Protein AF-A0A9N7CTJ7-F1 (afdb_monomer_lite)

Foldseek 3Di:
DDPVVVLVVVLVVVVVVLVVDDLVCLQVLLVLLCVLLVCLVVDDQDDPPDPCNVVNSVSVSSNVVNVSSVCSNCVPDDDDDDPPVCVVVVCVVCVVVVHFDADPVRHGDDDD

Sequence (112 aa):
MNTAARLTGLGAVFTGLLAFVPEQYAFYVAMLIFACSAVSAAIPPPAAHSRWVVAYQIITMIGLNIGWAENHAKPSVSGVRVPLADKPAAKQAVASSGIPVLNKKGKPETPT

pLDDT: mean 85.04, std 10.35, range [46.91, 96.31]

Structure (mmCIF, N/CA/C/O backbone):
data_AF-A0A9N7CTJ7-F1
#
_entry.id   AF-A0A9N7CTJ7-F1
#
loop_
_atom_site.group_PDB
_atom_site.id
_atom_site.type_symbol
_atom_site.label_atom_id
_atom_site.label_alt_id
_atom_site.label_comp_id
_atom_site.label_asym_id
_atom_site.label_entity_id
_atom_site.label_seq_id
_atom_site.pdbx_PDB_ins_code
_atom_site.Cartn_x
_atom_site.Cartn_y
_atom_site.Cartn_z
_atom_site.occupancy
_atom_site.B_iso_or_equiv
_atom_site.auth_seq_id
_atom_site.auth_comp_id
_atom_site.auth_asym_id
_atom_site.auth_atom_id
_atom_site.pdbx_PDB_model_num
ATOM 1 N N . MET A 1 1 ? -2.139 1.091 -29.384 1.00 46.91 1 MET A N 1
ATOM 2 C CA . MET A 1 1 ? -2.481 0.343 -28.150 1.00 46.91 1 MET A CA 1
ATOM 3 C C . MET A 1 1 ? -1.651 0.917 -27.020 1.00 46.91 1 MET A C 1
ATOM 5 O O . MET A 1 1 ? -0.432 0.813 -27.046 1.00 46.91 1 MET A O 1
ATOM 9 N N . ASN A 1 2 ? -2.304 1.635 -26.116 1.00 53.53 2 ASN A N 1
ATOM 10 C CA . ASN A 1 2 ? -1.682 2.702 -25.335 1.00 53.53 2 ASN A CA 1
ATOM 11 C C . ASN A 1 2 ? -0.991 2.104 -24.101 1.00 53.53 2 ASN A C 1
ATOM 13 O O . ASN A 1 2 ? -1.561 1.228 -23.456 1.00 53.53 2 ASN A O 1
ATOM 17 N N . THR A 1 3 ? 0.210 2.565 -23.748 1.00 59.25 3 THR A N 1
ATOM 18 C CA . THR A 1 3 ? 0.993 2.098 -22.581 1.00 59.25 3 THR A CA 1
ATOM 19 C C . THR A 1 3 ? 0.164 2.067 -21.290 1.00 59.25 3 THR A C 1
ATOM 21 O O . THR A 1 3 ? 0.300 1.149 -20.486 1.00 59.25 3 THR A O 1
ATOM 24 N N . ALA A 1 4 ? -0.779 3.004 -21.150 1.00 55.66 4 ALA A N 1
ATOM 25 C CA . ALA A 1 4 ? -1.754 3.051 -20.064 1.00 55.66 4 ALA A CA 1
ATOM 26 C C . ALA A 1 4 ? -2.629 1.784 -19.961 1.00 55.66 4 ALA A C 1
ATOM 28 O O . ALA A 1 4 ? -2.857 1.308 -18.854 1.00 55.66 4 ALA A O 1
ATOM 29 N N . ALA A 1 5 ? -3.061 1.204 -21.089 1.00 60.00 5 ALA A N 1
ATOM 30 C CA . ALA A 1 5 ? -3.870 -0.019 -21.141 1.00 60.00 5 ALA A CA 1
ATOM 31 C C . ALA A 1 5 ? -3.069 -1.269 -20.735 1.00 60.00 5 ALA A C 1
ATOM 33 O O . ALA A 1 5 ? -3.595 -2.176 -20.094 1.00 60.00 5 ALA A O 1
ATOM 34 N N . ARG A 1 6 ? -1.768 -1.310 -21.063 1.00 60.41 6 ARG A N 1
ATOM 35 C CA . ARG A 1 6 ? -0.868 -2.381 -20.599 1.00 60.41 6 ARG A CA 1
ATOM 36 C C . ARG A 1 6 ? -0.613 -2.287 -19.097 1.00 60.41 6 ARG A C 1
ATOM 38 O O . ARG A 1 6 ? -0.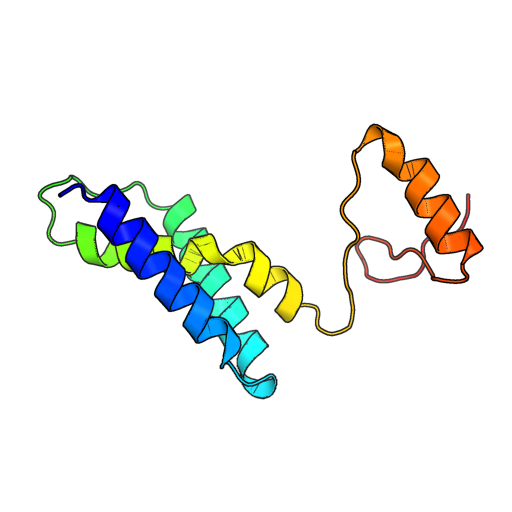614 -3.310 -18.426 1.00 60.41 6 ARG A O 1
ATOM 45 N N . LEU A 1 7 ? -0.440 -1.074 -18.572 1.00 61.25 7 LEU A N 1
ATOM 46 C CA . LEU A 1 7 ? -0.253 -0.839 -17.137 1.00 61.25 7 LEU A CA 1
ATOM 47 C C . LEU A 1 7 ? -1.511 -1.166 -16.323 1.00 61.25 7 LEU A C 1
ATOM 49 O O . LEU A 1 7 ? -1.396 -1.771 -15.263 1.00 61.25 7 LEU A O 1
ATOM 53 N N . THR A 1 8 ? -2.706 -0.846 -16.832 1.00 64.56 8 THR A N 1
ATOM 54 C CA . THR A 1 8 ? -3.972 -1.241 -16.183 1.00 64.56 8 THR A CA 1
ATOM 55 C C . THR A 1 8 ? -4.189 -2.751 -16.226 1.00 64.56 8 THR A C 1
ATOM 57 O O . THR A 1 8 ? -4.544 -3.334 -15.205 1.00 64.56 8 THR A O 1
ATOM 60 N N . GLY A 1 9 ? -3.916 -3.405 -17.361 1.00 72.38 9 GLY A N 1
ATOM 61 C CA . GLY A 1 9 ? -4.014 -4.864 -17.470 1.00 72.38 9 GLY A CA 1
ATOM 62 C C . GLY A 1 9 ? -3.036 -5.603 -16.549 1.00 72.38 9 GLY A C 1
ATOM 63 O O . GLY A 1 9 ? -3.437 -6.509 -15.825 1.00 72.38 9 GLY A O 1
ATOM 64 N N . LEU A 1 10 ? -1.765 -5.188 -16.520 1.00 70.25 10 LEU A N 1
ATOM 65 C CA . LEU A 1 10 ? -0.746 -5.792 -15.651 1.00 70.25 10 LEU A CA 1
ATOM 66 C C . LEU A 1 10 ? -0.991 -5.501 -14.165 1.00 70.25 10 LEU A C 1
ATOM 68 O O . LEU A 1 10 ? -0.780 -6.381 -13.334 1.00 70.25 10 LEU A O 1
ATOM 72 N N . GLY A 1 11 ? -1.472 -4.300 -13.833 1.00 72.88 11 GLY A N 1
ATOM 73 C CA . GLY A 1 11 ? -1.867 -3.953 -12.469 1.00 72.88 11 GLY A CA 1
ATOM 7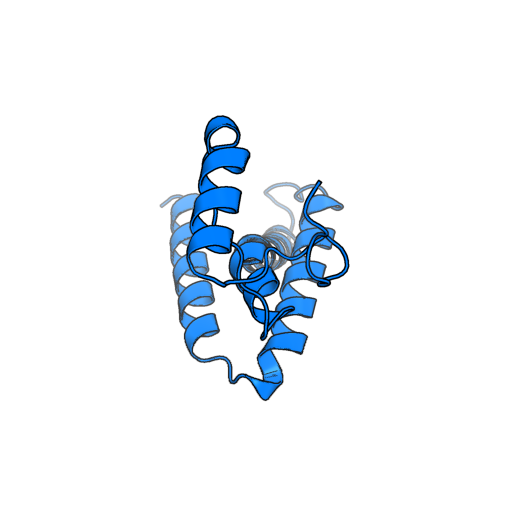4 C C . GLY A 1 11 ? -2.986 -4.856 -11.950 1.00 72.88 11 GLY A C 1
ATOM 75 O O . GLY A 1 11 ? -2.862 -5.404 -10.859 1.00 72.88 11 GLY A O 1
ATOM 76 N N . ALA A 1 12 ? -4.023 -5.096 -12.760 1.00 76.88 12 ALA A N 1
ATOM 77 C CA . ALA A 1 12 ? -5.115 -6.000 -12.397 1.00 76.88 12 ALA A CA 1
ATOM 78 C C . ALA A 1 12 ? -4.635 -7.445 -12.162 1.00 76.88 12 ALA A C 1
ATOM 80 O O . ALA A 1 12 ? -5.090 -8.097 -11.222 1.00 76.88 12 ALA A O 1
ATOM 81 N N . VAL A 1 13 ? -3.679 -7.932 -12.964 1.00 81.00 13 VAL A N 1
ATOM 82 C CA . VAL A 1 13 ? -3.068 -9.259 -12.766 1.00 81.00 13 VAL A CA 1
ATOM 83 C C . VAL A 1 13 ? -2.310 -9.324 -11.442 1.00 81.00 13 VAL A C 1
ATOM 85 O O . VAL A 1 13 ? -2.475 -10.286 -10.696 1.00 81.00 13 VAL A O 1
ATOM 88 N N . PHE A 1 14 ? -1.511 -8.307 -11.116 1.00 83.69 14 PHE A N 1
ATOM 89 C CA . PHE A 1 14 ? -0.764 -8.289 -9.859 1.00 83.69 14 PHE A CA 1
ATOM 90 C C . PHE A 1 14 ? -1.687 -8.217 -8.639 1.00 83.69 14 PHE A C 1
ATOM 92 O O . PHE A 1 14 ? -1.508 -8.989 -7.700 1.00 83.69 14 PHE A O 1
ATOM 99 N N . THR A 1 15 ? -2.725 -7.379 -8.672 1.00 83.94 15 THR A N 1
ATOM 100 C CA . THR A 1 15 ? -3.745 -7.359 -7.613 1.00 83.94 15 THR A CA 1
ATOM 101 C C . THR A 1 15 ? -4.442 -8.719 -7.477 1.00 83.94 15 THR A C 1
ATOM 103 O O . THR A 1 15 ? -4.672 -9.173 -6.359 1.00 83.94 15 THR A O 1
ATOM 106 N N . GLY A 1 16 ? -4.717 -9.412 -8.588 1.00 85.31 16 GLY A N 1
ATOM 107 C CA . GLY A 1 16 ? -5.232 -10.785 -8.568 1.00 85.31 16 GLY A CA 1
ATOM 108 C C . GLY A 1 16 ? -4.266 -11.790 -7.928 1.00 85.31 16 GLY A C 1
ATOM 109 O O . GLY A 1 16 ? -4.697 -12.640 -7.154 1.00 85.31 16 GLY A O 1
ATOM 110 N N . LEU A 1 17 ? -2.958 -11.673 -8.181 1.00 87.75 17 LEU A N 1
ATOM 111 C CA . LEU A 1 17 ? -1.933 -12.520 -7.555 1.00 87.75 17 LEU A CA 1
ATOM 112 C C . LEU A 1 17 ? -1.845 -12.307 -6.039 1.00 87.75 17 LEU A C 1
ATOM 114 O O . LEU A 1 17 ? -1.640 -13.272 -5.304 1.00 87.75 17 LEU A O 1
ATOM 118 N N . LEU A 1 18 ? -2.051 -11.075 -5.563 1.00 88.06 18 LEU A N 1
ATOM 119 C CA . LEU A 1 18 ? -2.059 -10.765 -4.130 1.00 88.06 18 LEU A CA 1
ATOM 120 C C . LEU A 1 18 ? -3.166 -11.506 -3.359 1.00 88.06 18 LEU A C 1
ATOM 122 O O . LEU A 1 18 ? -3.011 -11.735 -2.163 1.00 88.06 18 LEU A O 1
ATOM 126 N N . ALA A 1 19 ? -4.246 -11.932 -4.024 1.00 87.81 19 ALA A N 1
ATOM 127 C CA . ALA A 1 19 ? -5.308 -12.729 -3.402 1.00 87.81 19 ALA A CA 1
ATOM 128 C C . ALA A 1 19 ? -4.877 -14.168 -3.064 1.00 87.81 19 ALA A C 1
ATOM 130 O O . ALA A 1 19 ? -5.492 -14.811 -2.218 1.00 87.81 19 ALA A O 1
ATOM 131 N N . PHE A 1 20 ? -3.821 -14.669 -3.707 1.00 90.19 20 PHE A N 1
ATOM 132 C CA . PHE A 1 20 ? -3.277 -16.00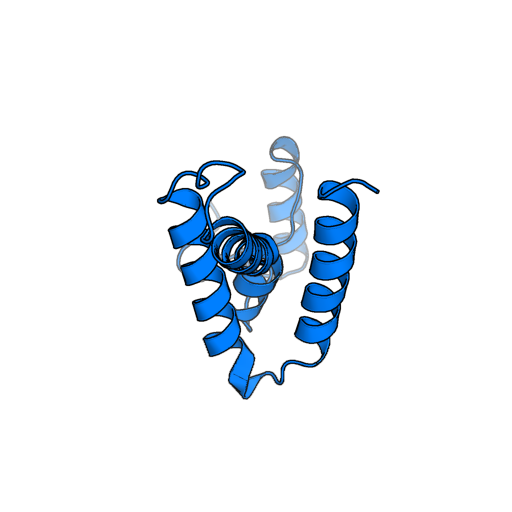7 -3.465 1.00 90.19 20 PHE A CA 1
ATOM 133 C C . PHE A 1 20 ? -2.089 -16.000 -2.502 1.00 90.19 20 PHE A C 1
ATOM 135 O O . PHE A 1 20 ? -1.490 -17.050 -2.274 1.00 90.19 20 PHE A O 1
ATOM 142 N N . VAL A 1 21 ? -1.722 -14.839 -1.949 1.00 88.62 21 VAL A N 1
ATOM 143 C CA . VAL A 1 21 ? -0.619 -14.727 -0.991 1.00 88.62 21 VAL A CA 1
ATOM 144 C C . VAL A 1 21 ? -1.046 -15.353 0.340 1.00 88.62 21 VAL A C 1
ATOM 146 O O . VAL A 1 21 ? -1.992 -14.867 0.961 1.00 88.62 21 VAL A O 1
ATOM 149 N N . PRO A 1 22 ? -0.349 -16.398 0.819 1.00 88.25 22 PRO A N 1
ATOM 150 C CA . PRO A 1 22 ? -0.613 -16.963 2.135 1.00 88.25 22 PRO A CA 1
ATOM 151 C C . PRO A 1 22 ? -0.295 -15.965 3.253 1.00 88.25 22 PRO A C 1
ATOM 153 O O . PRO A 1 22 ? 0.662 -15.191 3.150 1.00 88.25 22 PRO A O 1
ATOM 156 N N . GLU A 1 23 ? -1.041 -16.029 4.356 1.00 84.69 23 GLU A N 1
ATOM 157 C CA . GLU A 1 23 ? -0.911 -15.086 5.475 1.00 84.69 23 GLU A CA 1
ATOM 158 C C . GLU A 1 23 ? 0.509 -15.061 6.064 1.00 84.69 23 GLU A C 1
ATOM 160 O O . GLU A 1 23 ? 1.041 -13.987 6.349 1.00 84.69 23 GLU A O 1
ATOM 165 N N . GLN A 1 24 ? 1.192 -16.212 6.122 1.00 86.88 24 GLN A N 1
ATOM 166 C CA . GLN A 1 24 ? 2.578 -16.299 6.597 1.00 86.88 24 GLN A CA 1
ATOM 167 C C . GLN A 1 24 ? 3.580 -15.474 5.769 1.00 86.88 24 GLN A C 1
ATOM 169 O O . GLN A 1 24 ? 4.664 -15.153 6.256 1.00 86.88 24 GLN A O 1
ATOM 174 N N . TYR A 1 25 ? 3.234 -15.120 4.527 1.00 89.44 25 TYR A N 1
ATOM 175 C CA . TYR A 1 25 ? 4.068 -14.297 3.651 1.00 89.44 25 TYR A CA 1
ATOM 176 C C . TYR A 1 25 ? 3.566 -12.859 3.509 1.00 89.44 25 TYR A C 1
ATOM 178 O O . TYR A 1 25 ? 4.284 -12.018 2.961 1.00 89.44 25 TYR A O 1
ATOM 186 N N . ALA A 1 26 ? 2.374 -12.549 4.023 1.00 89.44 26 ALA A N 1
ATOM 187 C CA . ALA A 1 26 ? 1.720 -11.266 3.802 1.00 89.44 26 ALA A CA 1
ATOM 188 C C . ALA A 1 26 ? 2.563 -10.084 4.308 1.00 89.44 26 ALA A C 1
ATOM 190 O O . ALA A 1 26 ? 2.653 -9.057 3.636 1.00 89.44 26 ALA A O 1
ATOM 191 N N . PHE A 1 27 ? 3.273 -10.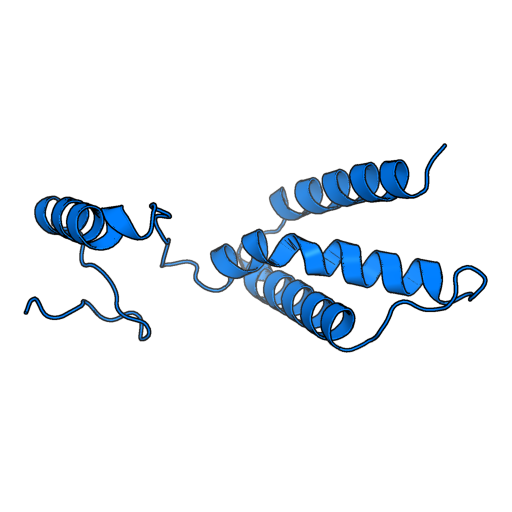260 5.427 1.00 88.81 27 PHE A N 1
ATOM 192 C CA . PHE A 1 27 ? 4.192 -9.251 5.955 1.00 88.81 27 PHE A CA 1
ATOM 193 C C . PHE A 1 27 ? 5.352 -8.936 4.994 1.00 88.81 27 PHE A C 1
ATOM 195 O O . PHE A 1 27 ? 5.635 -7.768 4.725 1.00 88.81 27 PHE A O 1
ATOM 202 N N . TYR A 1 28 ? 6.001 -9.959 4.428 1.00 90.81 28 TYR A N 1
ATOM 203 C CA . TYR A 1 28 ? 7.118 -9.771 3.495 1.00 90.81 28 TYR A CA 1
ATOM 204 C C . TYR A 1 28 ? 6.663 -9.120 2.187 1.00 90.81 28 TYR A C 1
ATOM 206 O O . TYR A 1 28 ? 7.338 -8.233 1.661 1.00 90.81 28 TYR A O 1
ATOM 214 N N . VAL A 1 29 ? 5.492 -9.516 1.685 1.00 93.44 29 VAL A N 1
ATOM 215 C CA . VAL A 1 29 ? 4.898 -8.913 0.486 1.00 93.44 29 VAL A CA 1
ATOM 216 C C . VAL A 1 29 ? 4.507 -7.456 0.751 1.00 93.44 29 VAL A C 1
ATOM 218 O O . VAL A 1 29 ? 4.794 -6.589 -0.075 1.00 93.44 29 VAL A O 1
ATOM 221 N N . ALA A 1 30 ? 3.938 -7.151 1.921 1.00 92.75 30 ALA A N 1
ATOM 222 C CA . ALA A 1 30 ? 3.630 -5.780 2.318 1.00 92.75 30 ALA A CA 1
ATOM 223 C C . ALA A 1 30 ? 4.899 -4.913 2.395 1.00 92.75 30 ALA A C 1
ATOM 225 O O . ALA A 1 30 ? 4.914 -3.802 1.864 1.00 92.75 30 ALA A O 1
ATOM 226 N N . MET A 1 31 ? 5.991 -5.430 2.975 1.00 93.75 31 MET A N 1
ATOM 227 C CA . MET A 1 31 ? 7.288 -4.739 2.992 1.00 93.75 31 MET A CA 1
ATOM 228 C C . MET A 1 31 ? 7.822 -4.452 1.585 1.00 93.75 31 MET A C 1
ATOM 230 O O . MET A 1 31 ? 8.296 -3.343 1.332 1.00 93.75 31 MET A O 1
ATOM 234 N N . LEU A 1 32 ? 7.722 -5.414 0.663 1.00 94.81 32 LEU A N 1
ATOM 235 C CA . LEU A 1 32 ? 8.129 -5.223 -0.731 1.00 94.81 32 LEU A CA 1
ATOM 236 C C . LEU A 1 32 ? 7.315 -4.112 -1.407 1.00 94.81 32 LEU A C 1
ATOM 238 O O . LEU A 1 32 ? 7.891 -3.233 -2.045 1.00 94.81 32 LEU A O 1
ATOM 242 N N . ILE A 1 33 ? 5.991 -4.116 -1.231 1.00 95.06 33 ILE A N 1
ATOM 243 C CA . ILE A 1 33 ? 5.104 -3.083 -1.781 1.00 95.06 33 ILE A CA 1
ATOM 244 C C . ILE A 1 33 ? 5.478 -1.701 -1.236 1.00 95.06 33 ILE A C 1
ATOM 246 O O . ILE A 1 33 ? 5.616 -0.755 -2.017 1.00 95.06 33 ILE A O 1
ATOM 250 N N . PHE A 1 34 ? 5.711 -1.577 0.074 1.00 95.19 34 PHE A N 1
ATOM 251 C CA . PHE A 1 34 ? 6.147 -0.313 0.670 1.00 95.19 34 PHE A CA 1
ATOM 252 C C . PHE A 1 34 ? 7.499 0.150 0.127 1.00 95.19 34 PHE A C 1
ATOM 254 O O . PHE A 1 34 ? 7.643 1.326 -0.213 1.00 95.19 34 PHE A O 1
ATOM 261 N N . ALA A 1 35 ? 8.471 -0.754 -0.013 1.00 96.31 35 ALA A N 1
ATOM 262 C CA . ALA A 1 35 ? 9.773 -0.428 -0.587 1.00 96.31 35 ALA A CA 1
ATOM 263 C C . ALA A 1 35 ? 9.639 0.065 -2.037 1.00 96.31 35 ALA A C 1
ATOM 265 O O . ALA A 1 35 ? 10.160 1.126 -2.381 1.00 96.31 35 ALA A O 1
ATOM 266 N N . CYS A 1 36 ? 8.882 -0.643 -2.878 1.00 95.38 36 CYS A N 1
ATOM 267 C CA . CYS A 1 36 ? 8.633 -0.246 -4.263 1.00 95.38 36 CYS A CA 1
ATOM 268 C C . CYS A 1 36 ? 7.883 1.091 -4.371 1.00 95.38 36 CYS A C 1
ATOM 270 O O . CYS A 1 36 ? 8.192 1.906 -5.247 1.00 95.38 36 CYS A O 1
ATOM 272 N N . SER A 1 37 ? 6.939 1.353 -3.465 1.00 94.00 37 SER A N 1
ATOM 273 C CA . SER A 1 37 ? 6.268 2.650 -3.384 1.00 94.00 37 SER A CA 1
ATOM 274 C C . SER A 1 37 ? 7.240 3.766 -3.012 1.00 94.00 37 SER A C 1
ATOM 276 O O . SER A 1 37 ? 7.232 4.815 -3.652 1.00 94.00 37 SER A O 1
ATOM 278 N N . ALA A 1 38 ? 8.073 3.562 -1.990 1.00 95.75 38 ALA A N 1
ATOM 279 C CA . ALA A 1 38 ? 9.046 4.558 -1.555 1.00 95.75 38 ALA A CA 1
ATOM 280 C C . ALA A 1 38 ? 10.047 4.874 -2.674 1.00 95.75 38 ALA A C 1
ATOM 282 O O . ALA A 1 38 ? 10.309 6.040 -2.957 1.00 95.75 38 ALA A O 1
ATOM 283 N N . VAL A 1 39 ? 10.537 3.843 -3.370 1.00 95.06 39 VAL A N 1
ATOM 284 C CA . VAL A 1 39 ? 11.418 3.995 -4.535 1.00 95.06 39 VAL A CA 1
ATOM 285 C C . VAL A 1 39 ? 10.730 4.786 -5.649 1.00 95.06 39 VAL A C 1
ATOM 287 O O . VAL A 1 39 ? 11.323 5.719 -6.179 1.00 95.06 39 VAL A O 1
ATOM 290 N N . SER A 1 40 ? 9.476 4.467 -5.981 1.00 91.94 40 SER A N 1
ATOM 291 C CA . SER A 1 40 ? 8.741 5.174 -7.044 1.00 91.94 40 SER A CA 1
ATOM 292 C C . SER A 1 40 ? 8.430 6.628 -6.683 1.00 91.94 40 SER A C 1
ATOM 294 O O . SER A 1 40 ? 8.390 7.477 -7.567 1.00 91.94 40 SER A O 1
ATOM 296 N N . ALA A 1 41 ? 8.226 6.925 -5.397 1.00 91.75 41 ALA A N 1
ATOM 297 C CA . ALA A 1 41 ? 8.006 8.284 -4.909 1.00 91.75 41 ALA A CA 1
ATOM 298 C C . ALA A 1 41 ? 9.302 9.112 -4.861 1.00 91.75 41 ALA A C 1
ATOM 300 O O . ALA A 1 41 ? 9.264 10.321 -5.076 1.00 91.75 41 ALA A O 1
ATOM 301 N N . A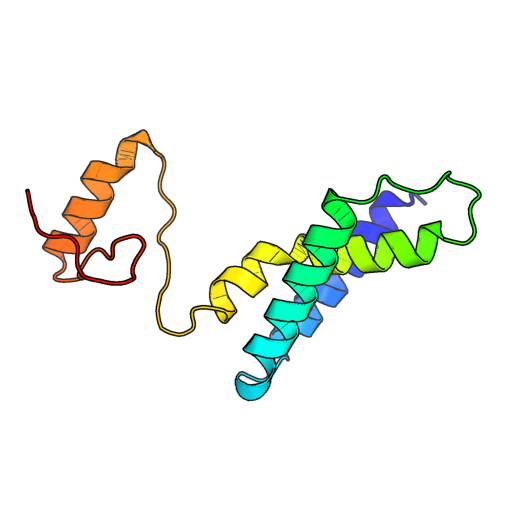LA A 1 42 ? 10.441 8.475 -4.572 1.00 95.12 42 ALA A N 1
ATOM 302 C CA . ALA A 1 42 ? 11.733 9.146 -4.441 1.00 95.12 42 ALA A CA 1
ATOM 303 C C . ALA A 1 42 ? 12.465 9.324 -5.778 1.00 95.12 42 ALA A C 1
ATOM 305 O O . ALA A 1 42 ? 13.222 10.281 -5.943 1.00 95.12 42 ALA A O 1
ATOM 306 N N . ILE A 1 43 ? 12.274 8.400 -6.723 1.00 92.06 43 ILE A N 1
ATOM 307 C CA . ILE A 1 43 ? 12.991 8.390 -7.997 1.00 92.06 43 ILE A CA 1
ATOM 308 C C . ILE A 1 43 ? 12.058 8.885 -9.108 1.00 92.06 43 ILE A C 1
ATOM 310 O O . ILE A 1 43 ? 11.016 8.265 -9.347 1.00 92.06 43 ILE A O 1
ATOM 314 N N . PRO A 1 44 ? 12.418 9.966 -9.826 1.00 88.94 44 PRO A N 1
ATOM 315 C CA . PRO A 1 44 ? 11.629 10.432 -10.954 1.00 88.94 44 PRO A CA 1
ATOM 316 C C . PRO A 1 44 ? 11.633 9.396 -12.089 1.00 88.94 44 PRO A C 1
ATOM 318 O O . PRO A 1 44 ? 12.611 8.660 -12.263 1.00 88.94 44 PRO A O 1
ATOM 321 N N . PRO A 1 45 ? 10.560 9.343 -12.893 1.00 88.81 45 PRO A N 1
ATOM 322 C CA . PRO A 1 45 ? 10.470 8.401 -13.995 1.00 88.81 45 PRO A CA 1
ATOM 323 C C . PRO A 1 45 ? 11.614 8.623 -15.000 1.00 88.81 45 PRO A C 1
ATOM 325 O O . PRO A 1 45 ? 11.916 9.766 -15.357 1.00 88.81 45 PRO A O 1
ATOM 328 N N . PRO A 1 46 ? 12.258 7.547 -15.484 1.00 88.69 46 PRO A N 1
ATOM 329 C CA . PRO A 1 46 ? 13.322 7.655 -16.472 1.00 88.69 46 PRO A CA 1
ATOM 330 C C . PRO A 1 46 ? 12.774 8.146 -17.820 1.00 88.69 46 PRO A C 1
ATOM 332 O O . PRO A 1 46 ? 11.601 7.951 -18.140 1.00 88.69 46 PRO A O 1
ATOM 335 N N . ALA A 1 47 ? 13.640 8.745 -18.644 1.00 89.94 47 ALA A N 1
ATOM 336 C CA . ALA A 1 47 ? 13.278 9.190 -19.991 1.00 89.94 47 ALA A CA 1
ATOM 337 C C . ALA A 1 47 ? 12.637 8.052 -20.810 1.00 89.94 47 ALA A C 1
ATOM 339 O O . ALA A 1 47 ? 13.075 6.907 -20.716 1.00 89.94 47 ALA A O 1
ATOM 340 N N . ALA A 1 48 ? 11.649 8.367 -21.654 1.00 80.00 48 ALA A N 1
ATOM 341 C CA . ALA A 1 48 ? 10.816 7.377 -22.353 1.00 80.00 48 ALA A CA 1
ATOM 342 C C . ALA A 1 48 ? 11.594 6.371 -23.232 1.00 80.00 48 ALA A C 1
ATOM 344 O O . ALA A 1 48 ? 11.108 5.273 -23.486 1.00 80.00 48 ALA A O 1
ATOM 345 N N . HIS A 1 49 ? 12.807 6.723 -23.665 1.00 86.06 49 HIS A N 1
ATOM 346 C CA . HIS A 1 49 ? 13.690 5.870 -24.473 1.00 86.06 49 HIS A CA 1
ATOM 347 C C . HIS A 1 49 ? 14.739 5.110 -23.644 1.00 86.06 49 HIS A C 1
ATOM 349 O O . HIS A 1 49 ? 15.590 4.412 -24.191 1.00 86.06 49 HIS A O 1
ATOM 355 N N . SER A 1 50 ? 14.713 5.255 -22.319 1.00 87.38 50 SER A N 1
ATOM 356 C CA . SER A 1 50 ? 15.645 4.586 -21.420 1.00 87.38 50 SER A CA 1
ATOM 357 C C . SER A 1 50 ? 15.300 3.107 -21.274 1.00 87.38 50 SER A C 1
ATOM 359 O O . SER A 1 50 ? 14.150 2.736 -21.038 1.00 87.38 50 SER A O 1
ATOM 361 N N . ARG A 1 51 ? 16.329 2.252 -21.285 1.00 89.06 51 ARG A N 1
ATOM 362 C CA . ARG A 1 51 ? 16.203 0.818 -20.962 1.00 89.06 51 ARG A CA 1
ATOM 363 C C . ARG A 1 51 ? 15.598 0.550 -19.576 1.00 89.06 51 ARG A C 1
ATOM 365 O O . ARG A 1 51 ? 15.094 -0.538 -19.326 1.00 89.06 51 ARG A O 1
ATOM 372 N N . TRP A 1 52 ? 15.629 1.540 -18.683 1.00 88.75 52 TRP A N 1
ATOM 373 C CA . TRP A 1 52 ? 15.113 1.443 -17.317 1.00 88.75 52 TRP A CA 1
ATOM 374 C C . TRP A 1 52 ? 13.606 1.692 -17.196 1.00 88.75 52 TRP A C 1
ATOM 376 O O . TRP A 1 52 ? 13.053 1.467 -16.123 1.00 88.75 52 TRP A O 1
ATOM 386 N N . VAL A 1 53 ? 12.927 2.122 -18.268 1.00 90.06 53 VAL A N 1
ATOM 387 C CA . VAL A 1 53 ? 11.479 2.403 -18.246 1.00 90.06 53 VAL A CA 1
ATOM 388 C C . VAL A 1 53 ? 10.676 1.181 -17.807 1.00 90.06 53 VAL A C 1
ATOM 390 O O . VAL A 1 53 ? 9.786 1.309 -16.973 1.00 90.06 53 VAL A O 1
ATOM 393 N N . VAL A 1 54 ? 11.016 -0.008 -18.310 1.00 88.56 54 VAL A N 1
ATOM 394 C CA . VAL A 1 54 ? 10.297 -1.246 -17.967 1.00 88.56 54 VAL A CA 1
ATOM 395 C C . VAL A 1 54 ? 10.501 -1.615 -16.497 1.00 88.56 54 VAL A C 1
ATOM 397 O O . VAL A 1 54 ? 9.539 -1.924 -15.801 1.00 88.56 54 VAL A O 1
ATOM 400 N N . ALA A 1 55 ? 11.738 -1.530 -16.000 1.00 90.69 55 ALA A N 1
ATOM 401 C CA . ALA A 1 55 ? 12.037 -1.805 -14.597 1.00 90.69 55 ALA A CA 1
ATOM 402 C C . ALA A 1 55 ? 11.299 -0.828 -13.668 1.00 90.69 55 ALA A C 1
ATOM 404 O O . ALA A 1 55 ? 10.658 -1.254 -12.710 1.00 90.69 55 ALA A O 1
ATOM 405 N N . TYR A 1 56 ? 11.320 0.467 -13.995 1.00 91.00 56 TYR A N 1
ATOM 406 C CA . TYR A 1 56 ? 10.596 1.486 -13.239 1.00 91.00 56 TYR A CA 1
ATOM 407 C C . TYR A 1 56 ? 9.085 1.222 -13.230 1.00 91.00 56 TYR A C 1
ATOM 409 O O . TYR A 1 56 ? 8.464 1.260 -12.174 1.00 91.00 56 TYR A O 1
ATOM 417 N N . GLN A 1 57 ? 8.496 0.861 -14.374 1.00 89.69 57 GLN A N 1
ATOM 418 C CA . GLN A 1 57 ? 7.074 0.516 -14.465 1.00 89.69 57 GLN A CA 1
ATOM 419 C C . GLN A 1 57 ? 6.691 -0.675 -13.582 1.00 89.69 57 GLN A C 1
ATOM 421 O O . GLN A 1 57 ? 5.632 -0.638 -12.960 1.00 89.69 57 GLN A O 1
ATOM 426 N N . ILE A 1 58 ? 7.536 -1.707 -13.498 1.00 90.88 58 ILE A N 1
ATOM 427 C CA . ILE A 1 58 ? 7.299 -2.856 -12.612 1.00 90.88 58 ILE A CA 1
ATOM 428 C C . ILE A 1 58 ? 7.316 -2.408 -11.147 1.00 90.88 58 ILE A C 1
ATOM 430 O O . ILE A 1 58 ? 6.393 -2.731 -10.403 1.00 90.88 58 ILE A O 1
ATOM 434 N N . ILE A 1 59 ? 8.321 -1.623 -10.745 1.00 92.69 59 ILE A N 1
ATOM 435 C CA . ILE A 1 59 ? 8.433 -1.090 -9.378 1.00 92.69 59 ILE A CA 1
ATOM 436 C C . ILE A 1 59 ? 7.201 -0.243 -9.038 1.00 92.69 59 ILE A C 1
ATOM 438 O O . ILE A 1 59 ? 6.584 -0.450 -7.996 1.00 92.69 59 ILE A O 1
ATOM 442 N N . THR A 1 60 ? 6.801 0.672 -9.920 1.00 91.31 60 THR A N 1
ATOM 443 C CA . THR A 1 60 ? 5.620 1.516 -9.700 1.00 91.31 60 THR A CA 1
ATOM 444 C C . THR A 1 60 ? 4.343 0.692 -9.639 1.00 91.31 60 THR A C 1
ATOM 446 O O . THR A 1 60 ? 3.522 0.915 -8.757 1.00 91.31 60 THR A O 1
ATOM 449 N N . MET A 1 61 ? 4.183 -0.299 -10.515 1.00 90.94 61 MET A N 1
ATOM 450 C CA . MET A 1 61 ? 3.019 -1.182 -10.505 1.00 90.94 61 MET A CA 1
ATOM 451 C C . MET A 1 61 ? 2.898 -1.941 -9.176 1.00 90.94 61 MET A C 1
ATOM 453 O O . MET A 1 61 ? 1.820 -1.950 -8.583 1.00 90.94 61 MET A O 1
ATOM 457 N N . ILE A 1 62 ? 4.001 -2.483 -8.653 1.00 92.88 62 ILE A N 1
ATOM 458 C CA . ILE A 1 62 ? 4.023 -3.118 -7.328 1.00 92.88 62 ILE A CA 1
ATOM 459 C C . ILE A 1 62 ? 3.671 -2.086 -6.246 1.00 92.88 62 ILE A C 1
ATOM 461 O O . ILE A 1 62 ? 2.776 -2.319 -5.432 1.00 92.88 62 ILE A O 1
ATOM 465 N N . GLY A 1 63 ? 4.320 -0.918 -6.271 1.00 90.94 63 GLY A N 1
ATOM 466 C CA . GLY A 1 63 ? 4.130 0.154 -5.292 1.00 90.94 63 GLY A CA 1
ATOM 467 C C . GLY A 1 63 ? 2.710 0.729 -5.247 1.00 90.94 63 GLY A C 1
ATOM 468 O O . GLY A 1 63 ? 2.262 1.152 -4.189 1.00 90.94 63 GLY A O 1
ATOM 469 N N . LEU A 1 64 ? 1.951 0.688 -6.345 1.00 91.56 64 LEU A N 1
ATOM 470 C CA . LEU A 1 64 ? 0.558 1.158 -6.379 1.00 91.56 64 LEU A CA 1
ATOM 471 C C . LEU A 1 64 ? -0.407 0.306 -5.533 1.00 91.56 64 LEU A C 1
ATOM 473 O O . LEU A 1 64 ? -1.546 0.713 -5.310 1.00 91.56 64 LEU A O 1
ATOM 477 N N . ASN A 1 65 ? 0.040 -0.837 -5.008 1.00 92.19 65 ASN A N 1
ATOM 478 C CA . ASN A 1 65 ? -0.771 -1.730 -4.178 1.00 92.19 65 ASN A CA 1
ATOM 479 C C . ASN A 1 65 ? -0.643 -1.445 -2.665 1.00 92.19 65 ASN A C 1
ATOM 481 O O . ASN A 1 65 ? -0.938 -2.320 -1.849 1.00 92.19 65 ASN A O 1
ATOM 485 N N . ILE A 1 66 ? -0.245 -0.227 -2.260 1.00 89.88 66 ILE A N 1
ATOM 486 C CA . ILE A 1 66 ? -0.121 0.184 -0.842 1.00 89.88 66 ILE A CA 1
ATOM 487 C C . ILE A 1 66 ? -1.366 -0.150 -0.018 1.00 89.88 66 ILE A C 1
ATOM 489 O O . ILE A 1 66 ? -1.232 -0.597 1.113 1.00 89.88 66 ILE A O 1
ATOM 493 N N . GLY A 1 67 ? -2.573 0.021 -0.567 1.00 87.19 67 GLY A N 1
ATOM 494 C CA . GLY A 1 67 ? -3.805 -0.262 0.177 1.00 87.19 67 GLY A CA 1
ATOM 495 C C . GLY A 1 67 ? -3.922 -1.726 0.620 1.00 87.19 67 GLY A C 1
ATOM 496 O O . GLY A 1 67 ? -4.397 -2.001 1.718 1.00 87.19 67 GLY A O 1
ATOM 497 N N . TRP A 1 68 ? -3.434 -2.668 -0.195 1.00 90.44 68 TRP A N 1
ATOM 498 C CA . TRP A 1 68 ? -3.343 -4.072 0.206 1.00 90.44 68 TRP A CA 1
ATOM 499 C C . TRP A 1 68 ? -2.293 -4.255 1.311 1.00 90.44 68 TRP A C 1
ATOM 501 O O . TRP A 1 68 ? -2.564 -4.922 2.310 1.00 90.44 68 TRP A O 1
ATOM 511 N N . ALA A 1 69 ? -1.126 -3.617 1.166 1.00 90.75 69 ALA A N 1
ATOM 512 C CA . ALA A 1 69 ? -0.027 -3.709 2.128 1.00 90.75 69 ALA A CA 1
ATOM 513 C C . ALA A 1 69 ? -0.381 -3.118 3.502 1.00 90.75 69 ALA A C 1
ATOM 515 O O . ALA A 1 69 ? -0.044 -3.713 4.522 1.00 90.75 69 ALA A O 1
ATOM 516 N N . GLU A 1 70 ? -1.095 -1.991 3.555 1.00 87.38 70 GLU A N 1
ATOM 517 C CA . GLU A 1 70 ? -1.561 -1.371 4.802 1.00 87.38 70 GLU A CA 1
ATOM 518 C C . GLU A 1 70 ? -2.470 -2.306 5.604 1.00 87.38 70 GLU A C 1
ATOM 520 O O . GLU A 1 70 ? -2.294 -2.435 6.818 1.00 87.38 70 GLU A O 1
ATOM 525 N N . ASN A 1 71 ? -3.394 -2.987 4.923 1.00 86.06 71 ASN A N 1
ATOM 526 C CA . ASN A 1 71 ? -4.321 -3.923 5.558 1.00 86.06 71 ASN A CA 1
ATOM 527 C C . ASN A 1 71 ? -3.591 -5.157 6.109 1.00 86.06 71 ASN A C 1
ATOM 529 O O . ASN A 1 71 ? -3.877 -5.603 7.216 1.00 86.06 71 ASN A O 1
ATOM 533 N N . HIS A 1 72 ? -2.612 -5.684 5.372 1.00 86.50 72 HIS A N 1
ATOM 534 C CA . HIS A 1 72 ? -1.900 -6.904 5.764 1.00 86.50 72 HIS A CA 1
ATOM 535 C C . HIS A 1 72 ? -0.731 -6.657 6.725 1.00 86.50 72 HIS A C 1
ATOM 537 O O . HIS A 1 72 ? -0.328 -7.561 7.452 1.00 86.50 72 HIS A O 1
ATOM 543 N N . ALA A 1 73 ? -0.201 -5.433 6.793 1.00 81.44 73 ALA A N 1
ATOM 544 C CA . ALA A 1 73 ? 0.804 -5.056 7.786 1.00 81.44 73 ALA A CA 1
ATOM 545 C C . ALA A 1 73 ? 0.220 -4.914 9.205 1.00 81.44 73 ALA A C 1
ATOM 547 O O . ALA A 1 73 ? 0.971 -4.864 10.182 1.00 81.44 73 ALA A O 1
ATOM 548 N N . LYS A 1 74 ? -1.111 -4.828 9.335 1.00 75.44 74 LYS A N 1
ATOM 549 C CA . LYS A 1 74 ? -1.833 -4.730 10.611 1.00 75.44 74 LYS A CA 1
ATOM 550 C C . LYS A 1 74 ? -2.940 -5.793 10.686 1.00 75.44 74 LYS A C 1
ATOM 552 O O . LYS A 1 74 ? -4.112 -5.435 10.723 1.00 75.44 74 LYS A O 1
ATOM 557 N N . PRO A 1 75 ? -2.594 -7.090 10.762 1.00 69.00 75 PRO A N 1
ATOM 558 C CA . PRO A 1 75 ? -3.562 -8.181 10.608 1.00 69.00 75 PRO A CA 1
ATOM 559 C C . PRO A 1 75 ? -4.708 -8.170 11.638 1.00 69.00 75 PRO A C 1
ATOM 561 O O . PRO A 1 75 ? -5.783 -8.685 11.364 1.00 69.00 75 PRO A O 1
ATOM 564 N N . SER A 1 76 ? -4.523 -7.543 12.806 1.00 75.06 76 SER A N 1
ATOM 565 C CA . SER A 1 76 ? -5.543 -7.453 13.862 1.00 75.06 76 SER A CA 1
ATOM 566 C C . SER A 1 76 ? -6.316 -6.128 13.908 1.00 75.06 76 SER A C 1
ATOM 568 O O . SER A 1 76 ? -7.136 -5.940 14.808 1.00 75.06 76 SER A O 1
ATOM 570 N N . VAL A 1 77 ? -6.062 -5.188 12.989 1.00 77.06 77 VAL A N 1
ATOM 571 C CA . VAL A 1 77 ? -6.685 -3.855 13.010 1.00 77.06 77 VAL A CA 1
ATOM 572 C C . VAL A 1 77 ? -7.184 -3.476 11.623 1.00 77.06 77 VAL A C 1
ATOM 574 O O . VAL A 1 77 ? -6.409 -3.382 10.679 1.00 77.06 77 VAL A O 1
ATOM 577 N N . SER A 1 78 ? -8.475 -3.160 11.527 1.00 76.56 78 SER A N 1
ATOM 578 C CA . SER A 1 78 ? -9.096 -2.625 10.315 1.00 76.56 78 SER A CA 1
ATOM 579 C C . SER A 1 78 ? -9.576 -1.192 10.537 1.00 76.56 78 SER A C 1
ATOM 581 O O . SER A 1 78 ? -9.998 -0.823 11.635 1.00 76.56 78 SER A O 1
ATOM 583 N N . GLY A 1 79 ? -9.484 -0.366 9.495 1.00 80.75 79 GLY A N 1
ATOM 584 C CA . GLY A 1 79 ? -9.931 1.023 9.512 1.00 80.75 79 GLY A CA 1
ATOM 585 C C . GLY A 1 79 ? -11.235 1.204 8.740 1.00 80.75 79 GLY A C 1
ATOM 586 O O . GLY A 1 79 ? -11.315 0.848 7.567 1.00 80.75 79 GLY A O 1
ATOM 587 N N . VAL A 1 80 ? -12.234 1.831 9.363 1.00 83.44 80 VAL A N 1
ATOM 588 C CA . VAL A 1 80 ? -13.458 2.265 8.672 1.00 83.44 80 VAL A CA 1
ATOM 589 C C . VAL A 1 80 ? -13.214 3.645 8.064 1.00 83.44 80 VAL A C 1
ATOM 591 O O . VAL A 1 80 ? -12.953 4.613 8.782 1.00 83.44 80 VAL A O 1
ATOM 594 N N . ARG A 1 81 ? -13.275 3.751 6.732 1.00 84.81 81 ARG A N 1
ATOM 595 C CA . ARG A 1 81 ? -13.160 5.040 6.035 1.00 84.81 81 ARG A CA 1
ATOM 596 C C . ARG A 1 81 ? -14.522 5.727 5.989 1.00 84.81 81 ARG A C 1
ATOM 598 O O . ARG A 1 81 ? -15.474 5.172 5.457 1.00 84.81 81 ARG A O 1
ATOM 605 N N . VAL A 1 82 ? -14.581 6.946 6.515 1.00 90.88 82 VAL A N 1
ATOM 606 C CA . VAL A 1 82 ? -15.757 7.828 6.490 1.00 90.88 82 VAL A CA 1
ATOM 607 C C . VAL A 1 82 ? -15.337 9.230 6.042 1.00 90.88 82 VAL A C 1
ATOM 609 O O . VAL A 1 82 ? -14.158 9.576 6.199 1.00 90.88 82 VAL A O 1
ATOM 612 N N . PRO A 1 83 ? -16.253 10.054 5.498 1.00 94.69 83 PRO A N 1
ATOM 613 C CA . PRO A 1 83 ? -15.979 11.467 5.265 1.00 94.69 83 PRO A CA 1
ATOM 614 C C . PRO A 1 83 ? -15.457 12.150 6.533 1.00 94.69 83 PRO A C 1
ATOM 616 O O . PRO A 1 83 ? -15.871 11.833 7.648 1.00 94.69 83 PRO A O 1
ATOM 619 N N . LEU A 1 84 ? -14.540 13.109 6.373 1.00 90.38 84 LEU A N 1
ATOM 620 C CA . LEU A 1 84 ? -13.926 13.795 7.518 1.00 90.38 84 LEU A CA 1
ATOM 621 C C . LEU A 1 84 ? -14.962 14.497 8.405 1.00 90.38 84 LEU A C 1
ATOM 623 O O . LEU A 1 84 ? -14.790 14.517 9.623 1.00 90.38 84 LEU A O 1
ATOM 627 N N . ALA A 1 85 ? -16.033 15.019 7.800 1.00 94.00 85 ALA A N 1
ATOM 628 C CA . ALA A 1 85 ? -17.159 15.629 8.504 1.00 94.00 85 ALA A CA 1
ATOM 629 C C . ALA A 1 85 ? -17.900 14.630 9.412 1.00 94.00 85 ALA A C 1
ATOM 631 O O . ALA A 1 85 ? -18.326 14.995 10.504 1.00 94.00 85 ALA A O 1
ATOM 632 N N . ASP A 1 86 ? -17.968 13.360 9.008 1.00 94.12 86 ASP A N 1
ATOM 633 C CA . ASP A 1 86 ? -18.709 12.309 9.712 1.00 94.12 86 ASP A CA 1
ATOM 634 C C . ASP A 1 86 ? -17.850 11.570 10.741 1.00 94.12 86 ASP A C 1
ATOM 636 O O . ASP A 1 86 ? -18.343 10.722 11.481 1.00 94.12 86 ASP A O 1
ATOM 640 N N . LYS A 1 87 ? -16.555 11.891 10.833 1.00 90.38 87 LYS A N 1
ATOM 641 C CA . LYS A 1 87 ? -15.624 11.288 11.793 1.00 90.38 87 LYS A CA 1
ATOM 642 C C . LYS A 1 87 ? -16.149 11.246 13.242 1.00 90.38 87 LYS A C 1
ATOM 644 O O . LYS A 1 87 ? -16.021 10.180 13.848 1.00 90.38 87 LYS A O 1
ATOM 649 N N . PRO A 1 88 ? -16.700 12.327 13.836 1.00 90.44 88 PRO A N 1
ATOM 650 C CA . PRO A 1 88 ? -17.241 12.262 15.196 1.00 90.44 88 PRO A CA 1
ATOM 651 C C . PRO A 1 88 ? -18.445 11.315 15.297 1.00 90.44 88 PRO A C 1
ATOM 653 O O . PRO A 1 88 ? -18.476 10.477 16.195 1.00 90.44 88 PRO A O 1
ATOM 656 N N . ALA A 1 89 ? -19.375 11.378 14.340 1.00 91.44 89 ALA A N 1
ATOM 657 C CA . ALA A 1 89 ? -20.552 10.510 14.308 1.00 91.44 89 ALA A CA 1
ATOM 658 C C . ALA A 1 89 ? -20.170 9.029 14.139 1.00 91.44 89 ALA A C 1
ATOM 660 O O . ALA A 1 89 ? -20.690 8.164 14.839 1.00 91.44 89 ALA A O 1
ATOM 661 N N . ALA A 1 90 ? -19.199 8.731 13.274 1.00 91.12 90 ALA A N 1
ATOM 662 C CA . ALA A 1 90 ? -18.694 7.380 13.058 1.00 91.12 90 ALA A CA 1
ATOM 663 C C . ALA A 1 90 ? -18.007 6.812 14.307 1.00 91.12 90 ALA A C 1
ATOM 665 O O . ALA A 1 90 ? -18.252 5.667 14.678 1.00 91.12 90 ALA A O 1
ATOM 666 N N . LYS A 1 91 ? -17.183 7.615 14.996 1.00 90.38 91 LYS A N 1
ATOM 667 C CA . LYS A 1 91 ? -16.577 7.205 16.272 1.00 90.38 91 LYS A CA 1
ATOM 668 C C . LYS A 1 91 ? -17.641 6.896 17.320 1.00 90.38 91 LYS A C 1
ATOM 670 O O . LYS A 1 91 ? -17.539 5.877 17.995 1.00 90.38 91 LYS A O 1
ATOM 675 N N . GLN A 1 92 ? -18.659 7.748 17.425 1.00 89.19 92 GLN A N 1
ATOM 676 C CA . GLN A 1 92 ? -19.763 7.551 18.358 1.00 89.19 92 GLN A CA 1
ATOM 677 C C . GLN A 1 92 ? -20.565 6.283 18.036 1.00 89.19 92 GLN A C 1
ATOM 679 O O . GLN A 1 92 ? -20.881 5.537 18.954 1.00 89.19 92 GLN A O 1
ATOM 684 N N . ALA A 1 93 ? -20.834 6.000 16.758 1.00 90.56 93 ALA A N 1
ATOM 685 C CA . ALA A 1 93 ? -21.544 4.794 16.323 1.00 90.56 93 ALA A CA 1
ATOM 686 C C . ALA A 1 93 ? -20.752 3.495 16.582 1.00 90.56 93 ALA A C 1
ATOM 688 O O . ALA A 1 93 ? -21.314 2.472 16.976 1.00 90.56 93 ALA A O 1
ATOM 689 N N . VAL A 1 94 ? -19.431 3.524 16.385 1.00 90.44 94 VAL A N 1
ATOM 690 C CA . VAL A 1 94 ? -18.552 2.381 16.688 1.00 90.44 94 VAL A CA 1
ATOM 691 C C . VAL A 1 94 ? -18.473 2.162 18.204 1.00 90.44 94 VAL A C 1
ATOM 693 O O . VAL A 1 94 ? -18.618 1.033 18.671 1.00 90.44 94 VAL A O 1
ATOM 696 N N . ALA A 1 95 ? -18.341 3.243 18.979 1.00 89.12 95 ALA A N 1
ATOM 697 C CA . ALA A 1 95 ? -18.321 3.186 20.438 1.00 89.12 95 ALA A CA 1
ATOM 698 C C . ALA A 1 95 ? -19.662 2.719 21.033 1.00 89.12 95 ALA A C 1
ATOM 700 O O . ALA A 1 95 ? -19.663 1.901 21.951 1.00 89.12 95 ALA A O 1
ATOM 701 N N . SER A 1 96 ? -20.801 3.176 20.498 1.00 89.31 96 SER A N 1
ATOM 702 C CA . SER A 1 96 ? -22.133 2.727 20.935 1.00 89.31 96 SER A CA 1
ATOM 703 C C . SER A 1 96 ? -22.391 1.252 20.622 1.00 89.31 96 SER A C 1
ATOM 705 O O . SER A 1 96 ? -23.181 0.611 21.308 1.00 89.31 96 SER A O 1
ATOM 707 N N . SER A 1 97 ? -21.677 0.697 19.640 1.00 90.31 97 SER A N 1
ATOM 708 C CA . SER A 1 97 ? -21.672 -0.736 19.322 1.00 90.31 97 SER A CA 1
ATOM 709 C C . SER A 1 97 ? -20.721 -1.551 20.215 1.00 90.31 97 SER A C 1
ATOM 711 O O . SER A 1 97 ? -20.535 -2.743 19.983 1.00 90.31 97 SER A O 1
ATOM 713 N N . GLY A 1 98 ? -20.087 -0.929 21.217 1.00 88.62 98 GLY A N 1
ATOM 714 C CA . GLY A 1 98 ? -19.152 -1.585 22.138 1.00 88.62 98 GLY A CA 1
ATOM 715 C C . GLY A 1 98 ? -17.771 -1.877 21.543 1.00 88.62 98 GLY A C 1
ATOM 716 O O . GLY A 1 98 ? -16.977 -2.588 22.159 1.00 88.62 98 GLY A O 1
ATOM 717 N N . ILE A 1 99 ? -17.462 -1.344 20.357 1.00 89.00 99 ILE A N 1
ATOM 718 C CA . ILE A 1 99 ? -16.179 -1.557 19.685 1.00 89.00 99 ILE A CA 1
ATOM 719 C C . ILE A 1 99 ? -15.221 -0.422 20.087 1.00 89.00 99 ILE A C 1
ATOM 721 O O . ILE A 1 99 ? -15.542 0.754 19.885 1.00 89.00 99 ILE A O 1
ATOM 725 N N . PRO A 1 100 ? -14.032 -0.723 20.641 1.00 87.56 100 PRO A N 1
ATOM 726 C CA . PRO A 1 100 ? -13.086 0.311 21.039 1.00 87.56 100 PRO A CA 1
ATOM 727 C C . PRO A 1 100 ? -12.490 1.007 19.810 1.00 87.56 100 PRO A C 1
ATOM 729 O O . PRO A 1 100 ? -11.858 0.380 18.960 1.00 87.56 100 PRO A O 1
ATOM 732 N N . VAL A 1 101 ? -12.635 2.332 19.742 1.00 87.62 101 VAL A N 1
ATOM 733 C CA . VAL A 1 101 ? -11.933 3.154 18.748 1.00 87.62 101 VAL A CA 1
ATOM 734 C C . VAL A 1 101 ? -10.455 3.202 19.126 1.00 87.62 101 VAL A C 1
ATOM 736 O O . VAL A 1 101 ? -10.111 3.607 20.232 1.00 87.62 101 VAL A O 1
ATOM 739 N N . LEU A 1 102 ? -9.567 2.780 18.225 1.00 87.69 102 LEU A N 1
ATOM 740 C CA . LEU A 1 102 ? -8.128 2.751 18.489 1.00 87.69 102 LEU A CA 1
ATOM 741 C C . LEU A 1 102 ? -7.451 4.072 18.100 1.00 87.69 102 LEU A C 1
ATOM 743 O O . LEU A 1 102 ? -7.726 4.656 17.052 1.00 87.69 102 LEU A O 1
ATOM 747 N N . ASN A 1 103 ? -6.500 4.514 18.920 1.00 87.75 103 ASN A N 1
ATOM 748 C CA . ASN A 1 103 ? -5.615 5.633 18.614 1.00 87.75 103 ASN A CA 1
ATOM 749 C C . ASN A 1 103 ? -4.458 5.205 17.686 1.00 87.75 103 ASN A C 1
ATOM 751 O O . ASN A 1 103 ? -4.285 4.035 17.350 1.00 87.75 103 ASN A O 1
ATOM 755 N N . LYS A 1 104 ? -3.583 6.154 17.320 1.00 82.06 104 LYS A N 1
ATOM 756 C CA . LYS A 1 104 ? -2.401 5.899 16.465 1.00 82.06 104 LYS A CA 1
ATOM 757 C C . LYS A 1 104 ? -1.434 4.835 17.013 1.00 82.06 104 LYS A C 1
ATOM 759 O O . LYS A 1 104 ? -0.655 4.277 16.248 1.00 82.06 104 LYS A O 1
ATOM 764 N N . LYS A 1 105 ? -1.461 4.576 18.325 1.00 82.25 105 LYS A N 1
ATOM 765 C CA . LYS A 1 105 ? -0.645 3.560 19.009 1.00 82.25 105 LYS A CA 1
ATOM 766 C C . LYS A 1 105 ? -1.357 2.202 19.100 1.00 82.25 105 LYS A C 1
ATOM 768 O O . LYS A 1 105 ? -0.841 1.309 19.761 1.00 82.25 105 LYS A O 1
ATOM 773 N N . GLY A 1 106 ? -2.539 2.055 18.495 1.00 80.06 106 GLY A N 1
ATOM 774 C CA . GLY A 1 106 ? -3.347 0.837 18.565 1.00 80.06 106 GLY A CA 1
ATOM 775 C C . GLY A 1 106 ? -3.988 0.591 19.933 1.00 80.06 106 GLY A C 1
AT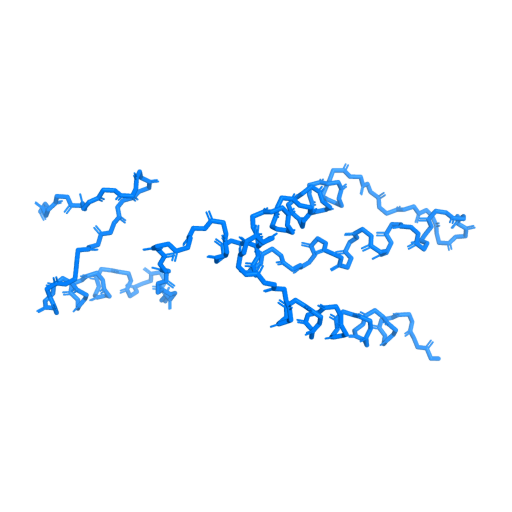OM 776 O O . GLY A 1 106 ? -4.421 -0.522 20.200 1.00 80.06 106 GLY A O 1
ATOM 777 N N . LYS A 1 107 ? -4.033 1.598 20.816 1.00 85.81 107 LYS A N 1
ATOM 778 C CA . LYS A 1 107 ? -4.702 1.496 22.124 1.00 85.81 107 LYS A CA 1
ATOM 779 C C . LYS A 1 107 ? -6.104 2.103 22.053 1.00 85.81 107 LYS A C 1
ATOM 781 O O . LYS A 1 107 ? -6.269 3.046 21.278 1.00 85.81 107 LYS A O 1
ATOM 786 N N . PRO A 1 108 ? -7.069 1.644 22.868 1.00 86.00 108 PRO A N 1
ATOM 787 C CA . PRO A 1 108 ? -8.368 2.302 22.977 1.00 86.00 108 PRO A CA 1
ATOM 788 C C . PRO A 1 108 ? -8.199 3.803 23.248 1.00 86.00 108 PRO A C 1
ATOM 790 O O . PRO A 1 108 ? -7.378 4.202 24.080 1.00 86.00 108 PRO A O 1
ATOM 793 N N . GLU A 1 109 ? -8.914 4.638 22.500 1.00 82.19 109 GLU A N 1
ATOM 794 C CA . GLU A 1 109 ? -9.040 6.062 22.791 1.00 82.19 109 GLU A CA 1
ATOM 795 C C . GLU A 1 109 ? -9.797 6.227 24.112 1.00 82.19 109 GLU A C 1
ATOM 797 O O . GLU A 1 109 ? -10.857 5.635 24.313 1.00 82.19 109 GLU A O 1
ATOM 802 N N . THR A 1 110 ? -9.243 7.027 25.023 1.00 71.56 110 THR A N 1
ATOM 803 C CA . THR A 1 110 ? -9.958 7.429 26.233 1.00 71.56 110 THR A CA 1
ATOM 804 C C . THR A 1 110 ? -11.102 8.354 25.816 1.00 71.56 110 THR A C 1
ATOM 806 O O . THR A 1 110 ? -10.826 9.328 25.109 1.00 71.56 110 THR A O 1
ATOM 809 N N . PRO A 1 111 ? -12.358 8.084 26.216 1.00 60.19 111 PRO A N 1
ATOM 810 C CA . PRO A 1 111 ? -13.445 9.018 25.972 1.00 60.19 111 PRO A CA 1
ATOM 811 C C . PRO A 1 111 ? -13.137 10.327 26.711 1.00 60.19 111 PRO A C 1
ATOM 813 O O . PRO A 1 111 ? -12.943 10.313 27.927 1.00 60.19 111 PRO A O 1
ATOM 816 N N . THR A 1 112 ? -13.025 11.426 25.967 1.00 55.19 112 THR A N 1
ATOM 817 C CA . THR A 1 112 ? -13.078 12.802 26.491 1.00 55.19 112 THR A CA 1
ATOM 818 C C . THR A 1 112 ? -14.504 13.299 26.478 1.00 55.19 112 THR A C 1
ATOM 820 O O . THR A 1 112 ? -15.154 13.068 25.431 1.00 55.19 112 THR A O 1
#

Radius of gyration: 18.63 Å; chains: 1; bounding box: 38×33×55 Å

Secondary structure (DSSP, 8-state):
--HHHHHHHHHHHHHHHHTT--HHHHHHHHHHHHHHHHHHHHSPPPPTTSTTHHHHHHHHHHHTTHHHHHHHTSTT-------GGGHHHHHHHHHHTTPPPB-TTSSBPPP-

Organism: NCBI:txid265960